Protein AF-A0A9C8WJD9-F1 (afdb_monomer_lite)

Radius of gyration: 15.31 Å; chains: 1; bounding box: 27×22×48 Å

Structure (mmCIF, N/CA/C/O backbone):
data_AF-A0A9C8WJD9-F1
#
_entry.id   AF-A0A9C8WJD9-F1
#
loop_
_atom_site.group_PDB
_atom_site.id
_atom_site.type_symbol
_atom_site.label_atom_id
_atom_site.label_alt_id
_atom_site.label_comp_id
_atom_site.label_asym_id
_atom_site.label_entity_id
_atom_site.label_seq_id
_atom_site.pdbx_PDB_ins_code
_atom_site.Cartn_x
_atom_site.Cartn_y
_atom_site.Cartn_z
_atom_site.occupancy
_atom_site.B_iso_or_equiv
_atom_site.auth_seq_id
_atom_site.auth_comp_id
_atom_site.auth_asym_id
_atom_site.auth_atom_id
_atom_site.pdbx_PDB_model_num
ATOM 1 N N . MET A 1 1 ? -16.439 0.678 9.857 1.00 97.38 1 MET A N 1
ATOM 2 C CA . MET A 1 1 ? -16.613 1.006 8.421 1.00 97.38 1 MET A CA 1
ATOM 3 C C . MET A 1 1 ? -15.480 0.369 7.636 1.00 97.38 1 MET A C 1
ATOM 5 O O . MET A 1 1 ? -14.371 0.314 8.164 1.00 97.38 1 MET A O 1
ATOM 9 N N . HIS A 1 2 ? -15.759 -0.097 6.418 1.00 98.19 2 HIS A N 1
ATOM 10 C CA . HIS A 1 2 ? -14.760 -0.653 5.504 1.00 98.19 2 HIS A CA 1
ATOM 11 C C . HIS A 1 2 ? -14.329 0.421 4.504 1.00 98.19 2 HIS A C 1
ATOM 13 O O . HIS A 1 2 ? -15.179 1.094 3.922 1.00 98.19 2 HIS A O 1
ATOM 19 N N . ILE A 1 3 ? -13.021 0.599 4.331 1.00 98.56 3 ILE A N 1
ATOM 20 C CA . ILE A 1 3 ? -12.443 1.602 3.432 1.00 98.56 3 ILE A CA 1
ATOM 21 C C . ILE A 1 3 ? -11.634 0.885 2.357 1.00 98.56 3 ILE A C 1
ATOM 23 O O . ILE A 1 3 ? -10.700 0.151 2.671 1.00 98.56 3 ILE A O 1
ATOM 27 N N . LEU A 1 4 ? -11.963 1.142 1.092 1.00 98.62 4 LEU A N 1
ATOM 28 C CA . LEU A 1 4 ? -11.144 0.748 -0.048 1.00 98.62 4 LEU A CA 1
ATOM 29 C C . LEU A 1 4 ? -10.192 1.895 -0.403 1.00 98.62 4 LEU A C 1
ATOM 31 O O . LEU A 1 4 ? -10.632 2.956 -0.842 1.00 98.62 4 LEU A O 1
ATOM 35 N N . LEU A 1 5 ? -8.890 1.680 -0.219 1.00 98.44 5 LEU A N 1
ATOM 36 C CA . LEU A 1 5 ? -7.851 2.632 -0.597 1.00 98.44 5 LEU A CA 1
ATOM 37 C C . LEU A 1 5 ? -7.176 2.169 -1.891 1.00 98.44 5 LEU A C 1
ATOM 39 O O . LEU A 1 5 ? -6.618 1.074 -1.942 1.00 98.44 5 LEU A O 1
ATOM 43 N N . LEU A 1 6 ? -7.213 3.012 -2.923 1.00 98.44 6 LEU A N 1
ATOM 44 C CA . LEU A 1 6 ? -6.615 2.739 -4.232 1.00 98.44 6 LEU A CA 1
ATOM 45 C C . LEU A 1 6 ? -5.356 3.585 -4.419 1.00 98.44 6 LEU A C 1
ATOM 47 O O . LEU A 1 6 ? -5.405 4.804 -4.248 1.00 98.44 6 LEU A O 1
ATOM 51 N N . THR A 1 7 ? -4.233 2.966 -4.792 1.00 97.44 7 THR A N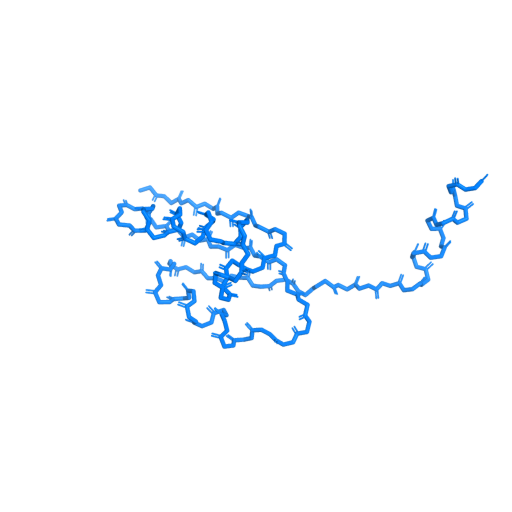 1
ATOM 52 C CA . THR A 1 7 ? -2.982 3.700 -5.041 1.00 97.44 7 THR A CA 1
ATOM 53 C C . THR A 1 7 ? -2.299 3.272 -6.339 1.00 97.44 7 THR A C 1
ATOM 55 O O . THR A 1 7 ? -2.315 2.106 -6.729 1.00 97.44 7 THR A O 1
ATOM 58 N N . GLN A 1 8 ? -1.655 4.228 -7.014 1.00 95.62 8 GLN A N 1
ATOM 59 C CA . GLN A 1 8 ? -0.880 3.952 -8.232 1.00 95.62 8 GLN A CA 1
ATOM 60 C C . GLN A 1 8 ? 0.486 3.310 -7.972 1.00 95.62 8 GLN A C 1
ATOM 62 O O . GLN A 1 8 ? 1.087 2.748 -8.882 1.00 95.62 8 GLN A O 1
ATOM 67 N N . VAL A 1 9 ? 0.997 3.438 -6.750 1.00 95.06 9 VAL A N 1
ATOM 68 C CA . VAL A 1 9 ? 2.280 2.882 -6.321 1.00 95.06 9 VAL A CA 1
ATOM 69 C C . VAL A 1 9 ? 2.097 2.330 -4.917 1.00 95.06 9 VAL A C 1
ATOM 71 O O . VAL A 1 9 ? 1.383 2.931 -4.100 1.00 95.06 9 VAL A O 1
ATOM 74 N N . LEU A 1 10 ? 2.750 1.205 -4.635 1.00 97.25 10 LEU A N 1
ATOM 75 C CA . LEU A 1 10 ? 2.749 0.600 -3.312 1.00 97.25 10 LEU A CA 1
ATOM 76 C C . LEU A 1 10 ? 3.304 1.599 -2.273 1.00 97.25 10 LEU A C 1
ATOM 78 O O . LEU A 1 10 ? 4.404 2.125 -2.461 1.00 97.25 10 LEU A O 1
ATOM 82 N N . PRO A 1 11 ? 2.563 1.910 -1.190 1.00 97.38 11 PRO A N 1
ATOM 83 C CA . PRO A 1 11 ? 2.919 2.984 -0.260 1.00 97.38 11 PRO A CA 1
ATOM 84 C C . PRO A 1 11 ? 4.002 2.596 0.760 1.00 97.38 11 PRO A C 1
ATOM 86 O O . PRO A 1 11 ? 4.255 3.356 1.694 1.00 97.38 11 PRO A O 1
ATOM 89 N N . TYR A 1 12 ? 4.632 1.429 0.598 1.00 97.38 12 TYR A N 1
ATOM 90 C CA . TYR A 1 12 ? 5.704 0.926 1.452 1.00 97.38 12 TYR A CA 1
ATOM 91 C C . TYR A 1 12 ? 6.897 0.459 0.591 1.00 97.38 12 TYR A C 1
ATOM 93 O O . TYR A 1 12 ? 6.657 -0.107 -0.477 1.00 97.38 12 TYR A O 1
ATOM 101 N N . PRO A 1 13 ? 8.153 0.685 1.023 1.00 96.81 13 PRO A N 1
ATOM 102 C CA . PRO A 1 13 ? 8.549 1.509 2.170 1.00 96.81 13 PRO A CA 1
ATOM 103 C C . PRO A 1 13 ? 8.217 3.002 1.954 1.00 96.81 13 PRO A C 1
ATOM 105 O O . PRO A 1 13 ? 8.091 3.444 0.810 1.00 96.81 13 PRO A O 1
ATOM 108 N N . PRO A 1 14 ? 8.042 3.800 3.026 1.00 96.06 14 PRO A N 1
ATOM 109 C CA . PRO A 1 14 ? 7.732 5.228 2.932 1.00 96.06 14 PRO A CA 1
ATOM 110 C C . PRO A 1 14 ? 8.993 6.050 2.597 1.00 96.06 14 PRO A C 1
ATOM 112 O O . PRO A 1 14 ? 9.476 6.834 3.407 1.00 96.06 14 PRO A O 1
ATOM 115 N N . ASP A 1 15 ? 9.528 5.848 1.395 1.00 96.56 15 ASP A N 1
ATOM 116 C CA . ASP A 1 15 ? 10.795 6.410 0.890 1.00 96.56 15 ASP A CA 1
ATOM 117 C C . ASP A 1 15 ? 10.647 7.743 0.130 1.00 96.56 15 ASP A C 1
ATOM 119 O O . ASP A 1 15 ? 11.628 8.356 -0.283 1.00 96.56 15 ASP A O 1
ATOM 123 N N . SER A 1 16 ? 9.415 8.196 -0.085 1.00 96.81 16 SER A N 1
ATOM 124 C CA . SER A 1 16 ? 9.091 9.362 -0.906 1.00 96.81 16 SER A CA 1
ATOM 125 C C . SER A 1 16 ? 7.887 10.092 -0.331 1.00 96.81 16 SER A C 1
ATOM 127 O O . SER A 1 16 ? 7.007 9.471 0.263 1.00 96.81 16 SER A O 1
ATOM 129 N N . GLY A 1 17 ? 7.812 11.413 -0.522 1.00 97.12 17 GLY A N 1
ATOM 130 C CA . GLY A 1 17 ? 6.734 12.250 0.028 1.00 97.12 17 GLY A CA 1
ATOM 131 C C . GLY A 1 17 ? 5.320 11.676 -0.181 1.00 97.12 17 GLY A C 1
ATOM 132 O O . GLY A 1 17 ? 4.580 11.526 0.797 1.00 97.12 17 GLY A O 1
ATOM 133 N N . PRO A 1 18 ? 4.944 11.263 -1.409 1.00 96.00 18 PRO A N 1
ATOM 134 C CA . PRO A 1 18 ? 3.651 10.625 -1.662 1.00 96.00 18 PRO A CA 1
ATOM 135 C C . PRO A 1 18 ? 3.434 9.310 -0.895 1.00 96.00 18 PRO A C 1
ATOM 137 O O . PRO A 1 18 ? 2.348 9.094 -0.343 1.00 96.00 18 PRO A O 1
ATOM 140 N N . LYS A 1 19 ? 4.454 8.441 -0.809 1.00 97.44 19 LYS A N 1
ATOM 141 C CA . LYS A 1 19 ? 4.367 7.193 -0.036 1.00 97.44 19 LYS A CA 1
ATOM 142 C C . LYS A 1 19 ? 4.298 7.465 1.466 1.00 97.44 19 LYS A C 1
ATOM 144 O O . LYS A 1 19 ? 3.453 6.880 2.131 1.00 97.44 19 LYS A O 1
ATOM 149 N N . ILE A 1 20 ? 5.084 8.410 1.989 1.00 98.31 20 ILE A N 1
ATOM 150 C CA . ILE A 1 20 ? 5.067 8.837 3.400 1.00 98.31 20 ILE A CA 1
ATOM 151 C C . ILE A 1 20 ? 3.671 9.322 3.801 1.00 98.31 20 ILE A C 1
ATOM 153 O O . ILE A 1 20 ? 3.136 8.893 4.827 1.00 98.31 20 ILE A O 1
ATOM 157 N N . LYS A 1 21 ? 3.052 10.189 2.989 1.00 97.94 21 LYS A N 1
ATOM 158 C CA . LYS A 1 21 ? 1.684 10.671 3.234 1.00 97.94 21 LYS A CA 1
ATOM 159 C C . LYS A 1 21 ? 0.697 9.504 3.289 1.00 97.94 21 LYS A C 1
ATOM 161 O O . LYS A 1 21 ? -0.066 9.382 4.245 1.00 97.94 21 LYS A O 1
ATOM 166 N N . THR A 1 22 ? 0.728 8.645 2.274 1.00 97.94 22 THR A N 1
ATOM 167 C CA . THR A 1 22 ? -0.214 7.525 2.143 1.00 97.94 22 THR A CA 1
ATOM 168 C C . THR A 1 22 ? -0.032 6.499 3.260 1.00 97.94 22 THR A C 1
ATOM 170 O O . THR A 1 22 ? -1.011 6.026 3.828 1.00 97.94 22 THR A O 1
ATOM 173 N N . TRP A 1 23 ? 1.210 6.208 3.645 1.00 98.06 23 TRP A N 1
ATOM 174 C CA . TRP A 1 23 ? 1.530 5.323 4.759 1.00 98.06 23 TRP A CA 1
ATOM 175 C C . TRP A 1 23 ? 0.978 5.840 6.091 1.00 98.06 23 TRP A C 1
ATOM 177 O O . TRP A 1 23 ? 0.349 5.091 6.838 1.00 98.06 23 TRP A O 1
ATOM 187 N N . ASN A 1 24 ? 1.158 7.130 6.390 1.00 98.12 24 ASN A N 1
ATOM 188 C CA . ASN A 1 24 ? 0.601 7.717 7.611 1.00 98.12 24 ASN A CA 1
ATOM 189 C C . ASN A 1 24 ? -0.934 7.737 7.600 1.00 98.12 24 ASN A C 1
ATOM 191 O O . ASN A 1 24 ? -1.542 7.472 8.636 1.00 98.12 24 ASN A O 1
ATOM 195 N N . LEU A 1 25 ? -1.554 7.960 6.437 1.00 98.12 25 LEU A N 1
ATOM 196 C CA . LEU A 1 25 ? -3.004 7.847 6.275 1.00 98.12 25 LEU A CA 1
ATOM 197 C C . LEU A 1 25 ? -3.499 6.420 6.558 1.00 98.12 25 LEU A C 1
ATOM 199 O O . LEU A 1 25 ? -4.450 6.256 7.317 1.00 98.12 25 LEU A O 1
ATOM 203 N N . ILE A 1 26 ? -2.839 5.394 6.007 1.00 98.12 26 ILE A N 1
ATOM 204 C CA . ILE A 1 26 ? -3.179 3.983 6.261 1.00 98.12 26 ILE A CA 1
ATOM 205 C C . ILE A 1 26 ? -3.095 3.676 7.754 1.00 98.12 26 ILE A C 1
ATOM 207 O O . ILE A 1 26 ? -4.044 3.123 8.308 1.00 98.12 26 ILE A O 1
ATOM 211 N N . LYS A 1 27 ? -2.001 4.071 8.419 1.00 97.56 27 LYS A N 1
ATOM 212 C CA . LYS A 1 27 ? -1.843 3.864 9.866 1.00 97.56 27 LYS A CA 1
ATOM 213 C C . LYS A 1 27 ? -2.968 4.522 10.659 1.00 97.56 27 LYS A C 1
ATOM 215 O O . LYS A 1 27 ? -3.518 3.884 11.545 1.00 97.56 27 LYS A O 1
ATOM 220 N N . TYR A 1 28 ? -3.310 5.772 10.344 1.00 98.25 28 TYR A N 1
ATOM 221 C CA . TYR A 1 28 ? -4.375 6.501 11.033 1.00 98.25 28 TYR A CA 1
ATOM 222 C C . TYR A 1 28 ? -5.748 5.846 10.826 1.00 98.25 28 TYR A C 1
ATOM 224 O O . TYR A 1 28 ? -6.451 5.566 11.792 1.00 98.25 28 TYR A O 1
ATOM 232 N N . LEU A 1 29 ? -6.114 5.539 9.577 1.00 98.19 29 LEU A N 1
ATOM 233 C CA . LEU A 1 29 ? -7.412 4.936 9.259 1.00 98.19 29 LEU A CA 1
ATOM 234 C C . LEU A 1 29 ? -7.563 3.539 9.868 1.00 98.19 29 LEU A C 1
ATOM 236 O O . LEU A 1 29 ? -8.628 3.214 10.391 1.00 98.19 29 LEU A O 1
ATOM 240 N N . SER A 1 30 ? -6.496 2.739 9.856 1.00 97.75 30 SER A N 1
ATOM 241 C CA . SER A 1 30 ? -6.521 1.358 10.359 1.00 97.75 30 SER A CA 1
ATOM 242 C C . SER A 1 30 ? -6.738 1.267 11.874 1.00 97.75 30 SER A C 1
ATOM 244 O O . SER A 1 30 ? -7.090 0.206 12.374 1.00 97.75 30 SER A O 1
ATOM 246 N N . GLN A 1 31 ? -6.598 2.372 12.619 1.00 97.25 31 GLN A N 1
ATOM 247 C CA . GLN A 1 31 ? -6.917 2.408 14.054 1.00 97.25 31 GLN A CA 1
ATOM 248 C C . GLN A 1 31 ? -8.416 2.252 14.341 1.00 97.25 31 GLN A C 1
ATOM 250 O O . GLN A 1 31 ? -8.785 1.834 15.435 1.00 97.25 31 GLN A O 1
ATOM 255 N N . ARG A 1 32 ? -9.290 2.644 13.403 1.00 98.00 32 ARG A N 1
ATOM 256 C CA . ARG A 1 32 ? -10.754 2.672 13.608 1.00 98.00 32 ARG A CA 1
ATOM 257 C C . ARG A 1 32 ? -11.561 2.071 12.458 1.00 98.00 32 ARG A C 1
ATOM 259 O O . ARG A 1 32 ? -12.783 1.943 12.561 1.00 98.00 32 ARG A O 1
ATOM 266 N N . HIS A 1 33 ? -10.911 1.733 11.351 1.00 98.44 33 HIS A N 1
ATOM 267 C CA . HIS A 1 33 ? -11.556 1.253 10.138 1.00 98.44 33 HIS A CA 1
ATOM 268 C C . HIS A 1 33 ? -10.836 0.030 9.587 1.00 98.44 33 HIS A C 1
ATOM 270 O O . HIS A 1 33 ? -9.621 -0.103 9.702 1.00 98.44 33 HIS A O 1
ATOM 276 N N . GLU A 1 34 ? -11.586 -0.838 8.917 1.00 98.50 34 GLU A N 1
ATOM 277 C CA . GLU A 1 34 ? -10.995 -1.938 8.168 1.00 98.50 34 GLU A CA 1
ATOM 278 C C . GLU A 1 34 ? -10.566 -1.434 6.793 1.00 98.50 34 GLU A C 1
ATOM 280 O O . GLU A 1 34 ? -11.397 -1.190 5.915 1.00 98.50 34 GLU A O 1
ATOM 285 N N . VAL A 1 35 ? -9.261 -1.251 6.610 1.00 98.69 35 VAL A N 1
ATOM 286 C CA . VAL A 1 35 ? -8.698 -0.747 5.356 1.00 98.69 35 VAL A CA 1
ATOM 287 C C . VAL A 1 35 ? -8.331 -1.914 4.445 1.00 98.69 35 VAL A C 1
ATOM 289 O O . VAL A 1 35 ? -7.517 -2.761 4.809 1.00 98.69 35 VAL A O 1
ATOM 292 N N . THR A 1 36 ? -8.901 -1.942 3.244 1.00 98.75 36 THR A N 1
ATOM 293 C CA . THR A 1 36 ? -8.448 -2.789 2.136 1.00 98.75 36 THR A CA 1
ATOM 294 C C . THR A 1 36 ? -7.652 -1.932 1.164 1.00 98.75 36 THR A C 1
ATOM 296 O O . THR A 1 36 ? -8.173 -0.955 0.630 1.00 98.75 36 THR A O 1
ATOM 299 N N . LEU A 1 37 ? -6.391 -2.289 0.932 1.00 98.69 37 LEU A N 1
ATOM 300 C CA . LEU A 1 37 ? -5.521 -1.605 -0.021 1.00 98.69 37 LEU A CA 1
ATOM 301 C C . LEU A 1 37 ? -5.501 -2.367 -1.346 1.00 98.69 37 LEU A C 1
ATOM 303 O O . LEU A 1 37 ? -5.215 -3.563 -1.366 1.00 98.69 37 LEU A O 1
ATOM 307 N N . VAL A 1 38 ? -5.729 -1.661 -2.449 1.00 98.56 38 VAL A N 1
ATOM 308 C CA . VAL A 1 38 ? -5.437 -2.154 -3.798 1.00 98.56 38 VAL A CA 1
ATOM 309 C C . VAL A 1 38 ? -4.398 -1.235 -4.417 1.00 98.56 38 VAL A C 1
ATOM 311 O O . VAL A 1 38 ? -4.580 -0.016 -4.463 1.00 98.56 38 VAL A O 1
ATOM 314 N N . SER A 1 39 ? -3.289 -1.811 -4.867 1.00 98.06 39 SER A N 1
ATOM 315 C CA . SER A 1 39 ? -2.161 -1.035 -5.365 1.00 98.06 39 SER A CA 1
ATOM 316 C C . SER A 1 39 ? -1.522 -1.663 -6.586 1.00 98.06 39 SER A C 1
ATOM 318 O O . SER A 1 39 ? -1.397 -2.884 -6.677 1.00 98.06 39 SER A O 1
ATOM 320 N N . PHE A 1 40 ? -1.074 -0.824 -7.514 1.00 97.12 40 PHE A N 1
ATOM 321 C CA . PHE A 1 40 ? -0.226 -1.291 -8.596 1.00 97.12 40 PHE A CA 1
ATOM 322 C C . PHE A 1 40 ? 1.218 -1.523 -8.122 1.00 97.12 40 PHE A C 1
ATOM 324 O O . PHE A 1 40 ? 1.758 -0.745 -7.332 1.00 97.12 40 PHE A O 1
ATOM 331 N N . VAL A 1 41 ? 1.859 -2.568 -8.650 1.00 95.75 41 VAL A N 1
ATOM 332 C CA . VAL A 1 41 ? 3.261 -2.922 -8.366 1.00 95.75 41 VAL A CA 1
ATOM 333 C C . VAL A 1 41 ? 4.083 -3.046 -9.645 1.00 95.75 41 VAL A C 1
ATOM 335 O O . VAL A 1 41 ? 3.557 -3.350 -10.722 1.00 95.75 41 VAL A O 1
ATOM 338 N N . ARG A 1 42 ? 5.391 -2.795 -9.530 1.00 90.81 42 ARG A N 1
ATOM 339 C CA . ARG A 1 42 ? 6.370 -2.994 -10.608 1.00 90.81 42 ARG A CA 1
ATOM 340 C C . ARG A 1 42 ? 7.417 -3.998 -10.139 1.00 90.81 42 ARG A C 1
ATOM 342 O O . ARG A 1 42 ? 8.123 -3.718 -9.180 1.00 90.81 42 ARG A O 1
ATOM 349 N N . GLY A 1 43 ? 7.533 -5.123 -10.841 1.00 89.94 43 GLY A N 1
ATOM 350 C CA . GLY A 1 43 ? 8.393 -6.227 -10.410 1.00 89.94 43 GLY A CA 1
ATOM 351 C C . GLY A 1 43 ? 7.823 -6.973 -9.202 1.00 89.94 43 GLY A C 1
ATOM 352 O O . GLY A 1 43 ? 6.627 -6.883 -8.917 1.00 89.94 43 GLY A O 1
ATOM 353 N N . ASP A 1 44 ? 8.686 -7.722 -8.519 1.00 92.88 44 ASP A N 1
ATOM 354 C CA . ASP A 1 44 ? 8.344 -8.378 -7.260 1.00 92.88 44 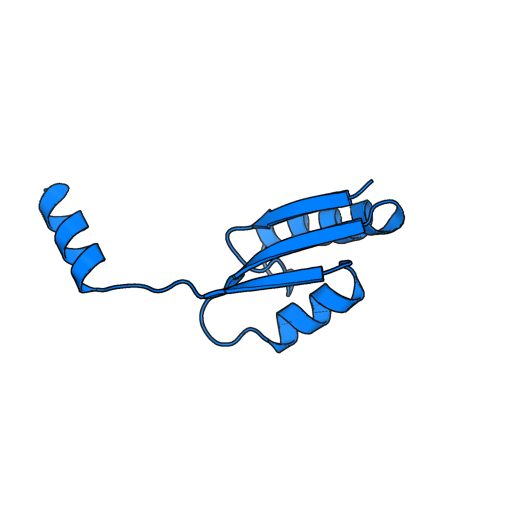ASP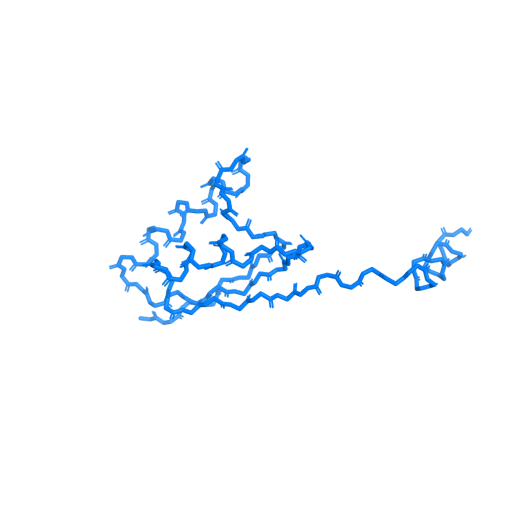 A CA 1
ATOM 355 C C . ASP A 1 44 ? 8.417 -7.367 -6.108 1.00 92.88 44 ASP A C 1
ATOM 357 O O . ASP A 1 44 ? 9.456 -6.754 -5.876 1.00 92.88 44 ASP A O 1
ATOM 361 N N . GLN A 1 45 ? 7.287 -7.180 -5.427 1.00 95.50 45 GLN A N 1
ATOM 362 C CA . GLN A 1 45 ? 7.150 -6.353 -4.223 1.00 95.50 45 GLN A CA 1
ATOM 363 C C . GLN A 1 45 ? 6.359 -7.105 -3.139 1.00 95.50 45 GLN A C 1
ATOM 365 O O . GLN A 1 45 ? 5.529 -6.538 -2.417 1.00 95.50 45 GLN A O 1
ATOM 370 N N . SER A 1 46 ? 6.517 -8.431 -3.107 1.00 94.94 46 SER A N 1
ATOM 371 C CA . SER A 1 46 ? 5.810 -9.330 -2.192 1.00 94.94 46 SER A CA 1
ATOM 372 C C . SER A 1 46 ? 6.109 -9.011 -0.725 1.00 94.94 46 SER A C 1
ATOM 374 O O . SER A 1 46 ? 5.175 -8.899 0.071 1.00 94.94 46 SER A O 1
ATOM 376 N N . ALA A 1 47 ? 7.376 -8.759 -0.386 1.00 96.88 47 ALA A N 1
ATOM 377 C CA . ALA A 1 47 ? 7.799 -8.418 0.970 1.00 96.88 47 ALA A CA 1
ATOM 378 C C . ALA A 1 47 ? 7.187 -7.095 1.467 1.00 96.88 47 ALA A C 1
ATOM 380 O O . ALA A 1 47 ? 6.724 -6.993 2.606 1.00 96.88 47 ALA A O 1
ATOM 381 N N . GLU A 1 48 ? 7.131 -6.072 0.613 1.00 97.38 48 GLU A N 1
ATOM 382 C CA . GLU A 1 48 ? 6.509 -4.787 0.929 1.00 97.38 48 GLU A CA 1
ATOM 383 C C . GLU A 1 48 ? 4.991 -4.917 1.085 1.00 97.38 48 GLU A C 1
ATOM 385 O O . GLU A 1 48 ? 4.394 -4.291 1.967 1.00 97.38 48 GLU A O 1
ATOM 390 N N . ALA A 1 49 ? 4.357 -5.755 0.261 1.00 97.31 49 ALA A N 1
ATOM 391 C CA . ALA A 1 49 ? 2.940 -6.070 0.395 1.00 97.31 49 ALA A CA 1
ATOM 392 C C . A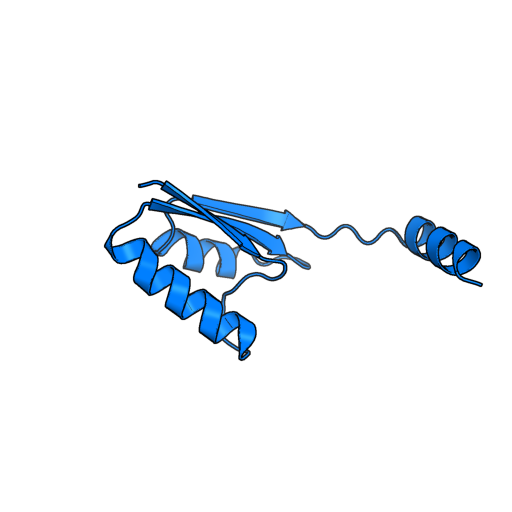LA A 1 49 ? 2.650 -6.810 1.713 1.00 97.31 49 ALA A C 1
ATOM 394 O O . ALA A 1 49 ? 1.665 -6.492 2.381 1.00 97.31 49 ALA A O 1
ATOM 395 N N . ASP A 1 50 ? 3.519 -7.731 2.135 1.00 97.31 50 ASP A N 1
ATOM 396 C CA . ASP A 1 50 ? 3.408 -8.423 3.424 1.00 97.31 50 ASP A CA 1
ATOM 397 C C . ASP A 1 50 ? 3.547 -7.473 4.614 1.00 97.31 50 ASP A C 1
ATOM 399 O O . ASP A 1 50 ? 2.803 -7.591 5.591 1.00 97.31 50 ASP A O 1
ATOM 403 N N . ALA A 1 51 ? 4.433 -6.477 4.530 1.00 96.56 51 ALA A N 1
ATOM 404 C CA . ALA A 1 51 ? 4.524 -5.435 5.550 1.00 96.56 51 ALA A CA 1
ATOM 405 C C . ALA A 1 51 ? 3.202 -4.654 5.679 1.00 96.56 51 ALA A C 1
ATOM 407 O O . ALA A 1 51 ? 2.744 -4.382 6.791 1.00 96.56 51 ALA A O 1
ATOM 408 N N . LEU A 1 52 ? 2.547 -4.351 4.553 1.00 97.56 52 LEU A N 1
ATOM 409 C CA . LEU A 1 52 ? 1.249 -3.670 4.526 1.00 97.56 52 LEU A CA 1
ATOM 410 C C . LEU A 1 52 ? 0.104 -4.544 5.064 1.00 97.56 52 LEU A C 1
ATOM 412 O O . LEU A 1 52 ? -0.800 -4.014 5.711 1.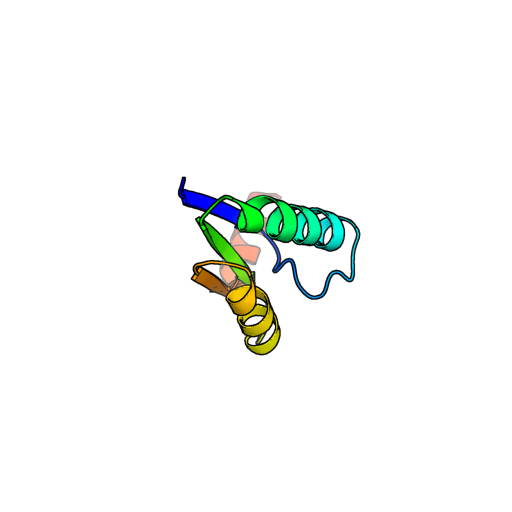00 97.56 52 LEU A O 1
ATOM 416 N N . ARG A 1 53 ? 0.151 -5.871 4.874 1.00 97.44 53 ARG A N 1
ATOM 417 C CA . ARG A 1 53 ? -0.847 -6.820 5.416 1.00 97.44 53 ARG A CA 1
ATOM 418 C C . ARG A 1 53 ? -0.883 -6.862 6.943 1.00 97.44 53 ARG A C 1
ATOM 420 O O . ARG A 1 53 ? -1.878 -7.296 7.508 1.00 97.44 53 ARG A O 1
ATOM 427 N N . ARG A 1 54 ? 0.168 -6.389 7.619 1.00 96.00 54 ARG A N 1
ATOM 428 C CA . ARG A 1 54 ? 0.187 -6.265 9.088 1.00 96.00 54 ARG A CA 1
ATOM 429 C C . ARG A 1 54 ? -0.664 -5.104 9.605 1.00 96.00 54 ARG A C 1
ATOM 431 O O . ARG A 1 54 ? -0.970 -5.071 10.790 1.00 96.00 54 ARG A O 1
ATOM 438 N N . VAL A 1 55 ? -1.000 -4.142 8.743 1.00 97.00 55 VAL A N 1
ATOM 439 C CA . VAL A 1 55 ? -1.737 -2.922 9.115 1.00 97.00 55 VAL A CA 1
ATOM 440 C C . VAL A 1 55 ? -3.106 -2.868 8.437 1.00 97.00 55 VAL A C 1
ATOM 442 O O . VAL A 1 55 ? -4.083 -2.469 9.062 1.00 97.00 55 VAL A O 1
ATOM 445 N N . CYS A 1 56 ? -3.197 -3.290 7.176 1.00 98.25 56 CYS A N 1
ATOM 446 C CA . CYS A 1 56 ? -4.449 -3.362 6.430 1.00 98.25 56 CYS A CA 1
ATOM 447 C C . CYS A 1 56 ? -5.193 -4.677 6.702 1.00 98.25 56 CYS A C 1
ATOM 449 O O . CYS A 1 56 ? -4.579 -5.726 6.871 1.00 98.25 56 CYS A O 1
ATOM 451 N N . LYS A 1 57 ? -6.526 -4.651 6.610 1.00 98.25 57 LYS A N 1
ATOM 452 C CA . LYS A 1 57 ? -7.369 -5.856 6.625 1.00 98.25 57 LYS A CA 1
ATOM 453 C C . LYS A 1 57 ? -7.048 -6.793 5.455 1.00 98.25 57 LYS A C 1
ATOM 455 O O . LYS A 1 57 ? -7.066 -8.009 5.620 1.00 98.25 57 LYS A O 1
ATOM 460 N N . ALA A 1 58 ? -6.779 -6.224 4.281 1.00 98.31 58 ALA A N 1
ATOM 461 C CA . ALA A 1 58 ? -6.361 -6.948 3.086 1.00 98.31 58 ALA A CA 1
ATOM 462 C C . ALA A 1 58 ? -5.499 -6.057 2.180 1.00 98.31 58 ALA A C 1
ATOM 464 O O . ALA A 1 58 ? -5.651 -4.832 2.166 1.00 98.31 58 ALA A O 1
ATOM 465 N N . VAL A 1 59 ? -4.604 -6.683 1.412 1.00 98.56 59 VAL A N 1
ATOM 466 C CA . VAL A 1 59 ? -3.749 -6.014 0.423 1.00 98.56 59 VAL A CA 1
ATOM 467 C C . VAL A 1 59 ? -3.761 -6.814 -0.871 1.00 98.56 59 VAL A C 1
ATOM 469 O O . VAL A 1 59 ? -3.329 -7.971 -0.894 1.00 98.56 59 VAL A O 1
ATOM 472 N N . TYR A 1 60 ? -4.217 -6.169 -1.940 1.00 98.31 60 TYR A N 1
ATOM 473 C CA . TYR A 1 60 ? -4.217 -6.698 -3.296 1.00 98.31 60 TYR A CA 1
ATOM 474 C C . TYR A 1 60 ? -3.229 -5.911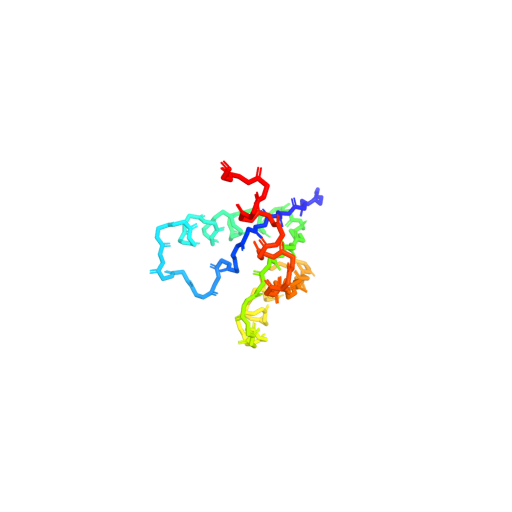 -4.149 1.00 98.31 60 TYR A C 1
ATOM 476 O O . TYR A 1 60 ? -3.320 -4.687 -4.264 1.00 98.31 60 TYR A O 1
ATOM 484 N N . THR A 1 61 ? -2.280 -6.618 -4.750 1.00 97.81 61 THR A N 1
ATOM 485 C CA . THR A 1 61 ? -1.312 -6.038 -5.676 1.00 97.81 61 THR A CA 1
ATOM 486 C C . THR A 1 61 ? -1.696 -6.380 -7.108 1.00 97.81 61 THR A C 1
ATOM 488 O O . THR A 1 61 ? -2.075 -7.508 -7.414 1.00 97.81 61 THR A O 1
ATOM 491 N N . VAL A 1 62 ? -1.610 -5.390 -7.992 1.00 96.44 62 VAL A N 1
ATOM 492 C CA . VAL A 1 62 ? -1.896 -5.545 -9.420 1.00 96.44 62 VAL A CA 1
ATOM 493 C C . VAL A 1 62 ? -0.614 -5.248 -10.199 1.00 96.44 62 VAL A C 1
ATOM 495 O O . VAL A 1 62 ? -0.114 -4.123 -10.130 1.00 96.44 62 VAL A O 1
ATOM 498 N N . PRO A 1 63 ? -0.031 -6.214 -10.927 1.00 93.88 63 PRO A N 1
ATOM 499 C CA . PRO A 1 63 ? 1.182 -5.958 -11.691 1.00 93.88 63 PRO A CA 1
ATOM 500 C C . PRO A 1 63 ? 0.892 -4.996 -12.847 1.00 93.88 63 PRO A C 1
ATOM 502 O O . PRO A 1 63 ? -0.042 -5.201 -13.624 1.00 93.88 63 PRO A O 1
ATOM 505 N N . ILE A 1 64 ? 1.712 -3.953 -12.997 1.00 90.00 64 ILE A N 1
ATOM 506 C CA . ILE A 1 64 ? 1.649 -3.090 -14.183 1.00 90.00 64 ILE A CA 1
ATOM 507 C C . ILE A 1 64 ? 2.231 -3.860 -15.370 1.00 90.00 64 ILE A C 1
ATOM 509 O O . ILE A 1 64 ? 3.445 -4.026 -15.482 1.00 90.00 64 ILE A O 1
ATOM 513 N N . GLN A 1 65 ? 1.369 -4.292 -16.286 1.00 82.25 65 GLN A N 1
ATOM 514 C CA . GLN A 1 65 ? 1.786 -4.879 -17.556 1.00 82.25 65 GLN A CA 1
ATOM 515 C C . GLN A 1 65 ? 2.072 -3.766 -18.568 1.00 82.25 65 GLN A C 1
ATOM 517 O O . GLN A 1 65 ? 1.150 -3.198 -19.152 1.00 82.25 65 GLN A O 1
ATOM 522 N N . ARG A 1 66 ? 3.351 -3.449 -18.793 1.00 72.44 66 ARG A N 1
ATOM 523 C CA . ARG A 1 66 ? 3.741 -2.614 -19.938 1.00 72.44 66 ARG A CA 1
ATOM 524 C C . ARG A 1 66 ? 3.748 -3.468 -21.192 1.00 72.44 66 ARG A C 1
ATOM 526 O O . ARG A 1 66 ? 4.461 -4.466 -21.263 1.00 72.44 66 ARG A O 1
ATOM 533 N N . GLN A 1 67 ? 2.948 -3.079 -22.172 1.00 77.25 67 GLN A N 1
ATOM 534 C CA . GLN A 1 67 ? 2.909 -3.742 -23.464 1.00 77.25 67 GLN A CA 1
ATOM 535 C C . GLN A 1 67 ? 3.494 -2.799 -24.505 1.00 77.25 67 GLN A C 1
ATOM 537 O O . GLN A 1 67 ? 2.810 -1.903 -24.984 1.00 77.25 67 GLN A O 1
ATOM 542 N N . ILE A 1 68 ? 4.757 -3.042 -24.864 1.00 74.81 68 ILE A N 1
ATOM 543 C CA . ILE A 1 68 ? 5.541 -2.224 -25.806 1.00 74.81 68 ILE A CA 1
ATOM 544 C C . ILE A 1 68 ? 4.774 -1.941 -27.105 1.00 74.81 68 ILE A C 1
ATOM 546 O O . ILE A 1 68 ? 4.813 -0.829 -27.619 1.00 74.81 68 ILE A O 1
ATOM 550 N N . TRP A 1 69 ? 4.033 -2.925 -27.619 1.00 74.50 69 TRP A N 1
ATOM 551 C CA . TRP A 1 69 ? 3.227 -2.762 -28.829 1.00 74.50 69 TRP A CA 1
ATOM 552 C C . TRP A 1 69 ? 2.055 -1.790 -28.632 1.00 74.50 69 TRP A C 1
ATOM 554 O O . TRP A 1 69 ? 1.821 -0.940 -29.487 1.00 74.50 69 TRP A O 1
ATOM 564 N N . ARG A 1 70 ? 1.352 -1.857 -27.492 1.00 70.56 70 ARG A N 1
ATOM 565 C CA . ARG A 1 70 ? 0.281 -0.906 -27.155 1.00 70.56 70 ARG A CA 1
ATOM 566 C C . ARG A 1 70 ? 0.840 0.499 -26.974 1.00 70.56 70 ARG A C 1
ATOM 568 O O . ARG A 1 70 ? 0.263 1.440 -27.513 1.00 70.56 70 ARG A O 1
ATOM 575 N N . ASP A 1 71 ? 1.982 0.619 -26.307 1.00 79.94 71 ASP A N 1
ATOM 576 C CA . ASP A 1 71 ? 2.663 1.900 -26.113 1.00 79.94 71 ASP A CA 1
ATOM 577 C C . ASP A 1 71 ? 3.080 2.508 -27.468 1.00 79.94 71 ASP A C 1
ATOM 579 O O . ASP A 1 71 ? 2.855 3.693 -27.709 1.00 79.94 71 ASP A O 1
ATOM 583 N N . GLY A 1 72 ? 3.573 1.687 -28.404 1.00 82.81 72 GLY A N 1
ATOM 584 C CA . GLY A 1 72 ? 3.882 2.106 -29.776 1.00 82.81 72 GLY A CA 1
ATOM 585 C C . GLY A 1 72 ? 2.654 2.579 -30.562 1.00 82.81 72 GLY A C 1
ATOM 586 O O . GLY A 1 72 ? 2.698 3.633 -31.195 1.00 82.81 72 GLY A O 1
ATOM 587 N N . THR A 1 73 ? 1.526 1.859 -30.479 1.00 84.06 73 THR A N 1
ATOM 588 C CA . THR A 1 73 ? 0.274 2.303 -31.128 1.00 84.06 73 THR A CA 1
ATOM 589 C C . THR A 1 73 ? -0.263 3.605 -30.538 1.00 84.06 73 THR A C 1
ATOM 591 O O . THR A 1 73 ? -0.804 4.431 -31.272 1.00 84.06 73 THR A O 1
ATOM 594 N N . ALA A 1 74 ? -0.113 3.806 -29.226 1.00 82.00 74 ALA A N 1
ATOM 595 C CA . ALA A 1 74 ? -0.521 5.037 -28.564 1.00 82.00 74 ALA A CA 1
ATOM 596 C C . ALA A 1 74 ? 0.352 6.219 -29.007 1.00 82.00 74 ALA A C 1
ATOM 598 O O . ALA A 1 74 ? -0.189 7.276 -29.320 1.00 82.00 74 ALA A O 1
ATOM 599 N N . LEU A 1 75 ? 1.670 6.017 -29.118 1.00 86.94 75 LEU A N 1
ATOM 600 C CA . LEU A 1 75 ? 2.600 7.033 -29.611 1.00 86.94 75 LEU A CA 1
ATOM 601 C C . LEU A 1 75 ? 2.270 7.450 -31.051 1.00 86.94 75 LEU A C 1
ATOM 603 O O . LEU A 1 75 ? 2.153 8.641 -31.325 1.00 86.94 75 LEU A O 1
ATOM 607 N N . MET A 1 76 ? 2.041 6.485 -31.949 1.00 87.62 76 MET A N 1
ATOM 608 C CA . MET A 1 76 ? 1.653 6.772 -33.336 1.00 87.62 76 MET A CA 1
ATOM 609 C C . MET A 1 76 ? 0.329 7.533 -33.458 1.00 87.62 76 MET A C 1
ATOM 611 O O . MET A 1 76 ? 0.170 8.297 -34.395 1.00 87.62 76 MET A O 1
ATOM 615 N N . ARG A 1 77 ? -0.627 7.325 -32.542 1.00 84.75 77 ARG A N 1
ATOM 616 C CA . ARG A 1 77 ? -1.896 8.078 -32.520 1.00 84.75 77 ARG A CA 1
ATOM 617 C C . ARG A 1 77 ? -1.756 9.497 -31.966 1.00 84.75 77 ARG A C 1
ATOM 619 O O . ARG A 1 77 ? -2.690 10.277 -32.107 1.00 84.75 77 ARG A O 1
ATOM 626 N N . SER A 1 78 ? -0.662 9.788 -31.265 1.00 83.12 78 SER A N 1
ATOM 627 C CA . SER A 1 78 ? -0.408 11.092 -30.639 1.00 83.12 78 SER A CA 1
ATOM 628 C C . SER A 1 78 ? 0.471 12.028 -31.473 1.00 83.12 78 SER A C 1
ATOM 630 O O . SER A 1 78 ? 0.620 13.190 -31.101 1.00 83.12 78 SER A O 1
ATOM 632 N N . LEU A 1 79 ? 1.054 11.510 -32.558 1.00 75.06 79 LEU A N 1
ATOM 633 C CA . LEU A 1 79 ? 1.769 12.259 -33.595 1.00 75.06 79 LEU A CA 1
ATOM 634 C C . LEU A 1 79 ? 0.804 12.611 -34.730 1.00 75.06 79 LEU A C 1
ATOM 636 O O . LEU A 1 79 ? 0.958 13.721 -35.280 1.00 75.06 79 LEU A O 1
#

Sequence (79 aa):
MHILLLTQVLPYPPDSGPKIKTWNLIKYLSQRHEVTLVSFVRGDQSAEADALRRVCKAVYTVPIQRQIWRDGTALMRSL

Secondary structure (DSSP, 8-state):
-EEEEEESS---S--SHHHHHHHHHHHHHHTTSEEEEEEEESS--HHHHHHHHTTSSEEEEEE----HHHHHHHHHHH-

Foldseek 3Di:
DEAEAEEAELLPPVPDPVSVVVVVVLQVCLVPYAYEYEYEYEPDPPVSQVVSVVRHVYYHYDYDDDDVVVVVVVVVVVD

pLDDT: mean 93.77, std 7.31, range [70.56, 98.75]